Protein AF-A0A944BZC4-F1 (afdb_monomer_lite)

Structure (mmCIF, N/CA/C/O backbone):
data_AF-A0A944BZC4-F1
#
_entry.id   AF-A0A944BZC4-F1
#
loop_
_atom_site.group_PDB
_atom_site.id
_atom_site.type_symbol
_atom_site.label_atom_id
_atom_site.label_alt_id
_atom_site.label_comp_id
_atom_site.label_asym_id
_atom_site.label_entity_id
_atom_site.label_seq_id
_atom_site.pdbx_PDB_ins_code
_atom_site.Cartn_x
_atom_site.Cartn_y
_atom_site.Cartn_z
_atom_site.occupancy
_atom_site.B_iso_or_equiv
_atom_site.auth_seq_id
_atom_site.auth_comp_id
_atom_site.auth_asym_id
_atom_site.auth_atom_id
_atom_site.pdbx_PDB_model_num
ATOM 1 N N . MET A 1 1 ? 21.669 -33.000 -51.839 1.00 56.62 1 MET A N 1
ATOM 2 C CA . M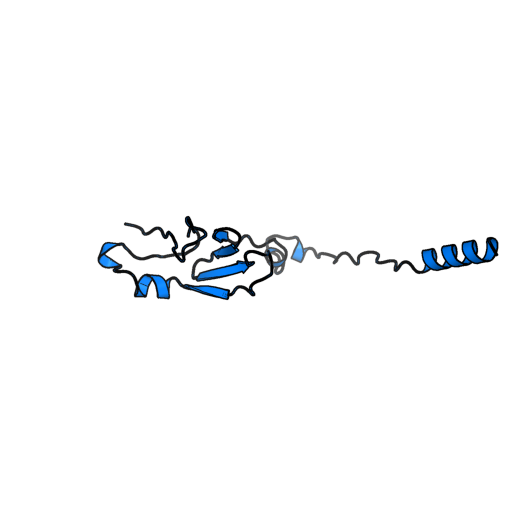ET A 1 1 ? 20.689 -32.369 -50.919 1.00 56.62 1 MET A CA 1
ATOM 3 C C . MET A 1 1 ? 21.235 -32.155 -49.503 1.00 56.62 1 MET A C 1
ATOM 5 O O . MET A 1 1 ? 21.173 -31.028 -49.038 1.00 56.62 1 MET A O 1
ATOM 9 N N . LYS A 1 2 ? 21.872 -33.150 -48.860 1.00 58.81 2 LYS A N 1
ATOM 10 C CA . LYS A 1 2 ? 22.447 -33.031 -47.496 1.00 58.81 2 LYS A CA 1
ATOM 11 C C . LYS A 1 2 ? 23.443 -31.870 -47.300 1.00 58.81 2 LYS A C 1
ATOM 13 O O . LYS A 1 2 ? 23.317 -31.127 -46.340 1.00 58.81 2 LYS A O 1
ATOM 18 N N . LYS A 1 3 ? 24.372 -31.646 -48.243 1.00 60.97 3 LYS A N 1
ATOM 19 C 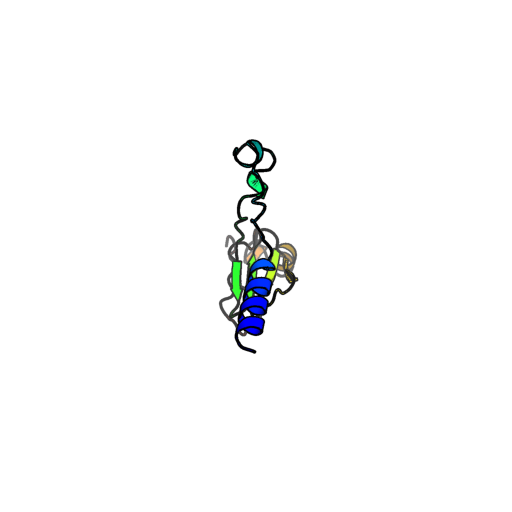CA . LYS A 1 3 ? 25.353 -30.541 -48.160 1.00 60.97 3 LYS A CA 1
ATOM 20 C C . LYS A 1 3 ? 24.689 -29.157 -48.134 1.00 60.97 3 LYS A C 1
ATOM 22 O O . LYS A 1 3 ? 25.100 -28.311 -47.359 1.00 60.97 3 LYS A O 1
ATOM 27 N N . ARG A 1 4 ? 23.636 -28.941 -48.934 1.00 69.88 4 ARG A N 1
ATOM 28 C CA . ARG A 1 4 ? 22.895 -27.667 -48.977 1.00 69.88 4 ARG A CA 1
ATOM 29 C C . ARG A 1 4 ? 22.197 -27.373 -47.647 1.00 69.88 4 ARG A C 1
ATOM 31 O O . ARG A 1 4 ? 22.279 -26.254 -47.180 1.00 69.88 4 ARG A O 1
ATOM 38 N N . ILE A 1 5 ? 21.610 -28.394 -47.017 1.00 76.50 5 ILE A N 1
ATOM 39 C CA . ILE A 1 5 ? 20.974 -28.284 -45.694 1.00 76.50 5 ILE A CA 1
ATOM 40 C C . ILE A 1 5 ? 22.004 -27.930 -44.612 1.00 76.50 5 ILE A C 1
ATOM 42 O O . ILE A 1 5 ? 21.740 -27.063 -43.787 1.00 76.50 5 ILE A O 1
ATOM 46 N N . VAL A 1 6 ? 23.196 -28.539 -44.651 1.00 79.31 6 VAL A N 1
ATOM 47 C CA . VAL A 1 6 ? 24.298 -28.211 -43.728 1.00 79.31 6 VAL A CA 1
ATOM 48 C C . VAL A 1 6 ? 24.754 -26.759 -43.902 1.00 79.31 6 VAL A C 1
ATOM 50 O O . VAL A 1 6 ? 24.905 -26.052 -42.912 1.00 79.31 6 VAL A O 1
ATOM 53 N N . TRP A 1 7 ? 24.901 -26.283 -45.142 1.00 78.44 7 TRP A N 1
ATOM 54 C CA . TRP A 1 7 ? 25.241 -24.881 -45.414 1.00 78.44 7 TRP A CA 1
ATOM 55 C C . TRP A 1 7 ? 24.139 -23.907 -44.975 1.00 78.44 7 TRP A C 1
ATOM 57 O O . TRP A 1 7 ? 24.451 -22.855 -44.429 1.00 78.44 7 TRP A O 1
ATOM 67 N N . SER A 1 8 ? 22.862 -24.262 -45.148 1.00 75.69 8 SER A N 1
ATOM 68 C CA . SER A 1 8 ? 21.729 -23.453 -44.678 1.00 75.69 8 SER A CA 1
ATOM 69 C C . SER A 1 8 ? 21.656 -23.366 -43.149 1.00 75.69 8 SER A C 1
ATOM 71 O O . SER A 1 8 ? 21.409 -22.289 -42.618 1.00 75.69 8 SER A O 1
ATOM 73 N N . LEU A 1 9 ? 21.918 -24.468 -42.438 1.00 77.38 9 LEU A N 1
ATOM 74 C CA . LEU A 1 9 ? 22.008 -24.494 -40.972 1.00 77.38 9 LEU A CA 1
ATOM 75 C C . LEU A 1 9 ? 23.193 -23.669 -40.453 1.00 77.38 9 LEU A C 1
ATOM 77 O O . LEU A 1 9 ? 23.052 -22.947 -39.469 1.00 77.38 9 LEU A O 1
ATOM 81 N N . LEU A 1 10 ? 24.336 -23.726 -41.142 1.00 77.25 10 LEU A N 1
ATOM 82 C CA . LEU A 1 10 ? 25.509 -22.912 -40.820 1.00 77.25 10 LEU A CA 1
ATOM 83 C C . LEU A 1 10 ? 25.223 -21.410 -41.003 1.00 77.25 10 LEU A C 1
ATOM 85 O O . LEU A 1 10 ? 25.636 -20.601 -40.178 1.00 77.25 10 LEU A O 1
ATOM 89 N N . LEU A 1 11 ? 24.468 -21.040 -42.044 1.00 76.06 11 LEU A N 1
ATOM 90 C CA . LEU A 1 11 ? 24.061 -19.652 -42.295 1.00 76.06 11 LEU A CA 1
ATOM 91 C C . LEU A 1 11 ? 23.065 -19.129 -41.245 1.00 76.06 11 LEU A C 1
ATOM 93 O O . LEU A 1 11 ? 23.143 -17.968 -40.856 1.00 76.06 11 LEU A O 1
ATOM 97 N N . LEU A 1 12 ? 22.162 -19.985 -40.757 1.00 72.00 12 LEU A N 1
ATOM 98 C CA . LEU A 1 12 ? 21.216 -19.671 -39.676 1.00 72.00 12 LEU A CA 1
ATOM 99 C C . LEU A 1 12 ? 21.917 -19.428 -38.328 1.00 72.00 12 LEU A C 1
ATOM 101 O O . LEU A 1 12 ? 21.502 -18.547 -37.581 1.00 72.00 12 LEU A O 1
ATOM 105 N N . LEU A 1 13 ? 23.001 -20.155 -38.041 1.00 69.12 13 LEU A N 1
ATOM 106 C CA . LEU A 1 13 ? 23.832 -19.955 -36.844 1.00 69.12 13 LEU A CA 1
ATOM 107 C C . LEU A 1 13 ? 24.631 -18.642 -36.874 1.00 69.12 13 LEU A C 1
ATOM 109 O O . LEU A 1 13 ? 24.906 -18.078 -35.822 1.00 69.12 13 LEU A O 1
ATOM 113 N N . LEU A 1 14 ? 24.973 -18.130 -38.060 1.00 66.44 14 LEU A N 1
ATOM 114 C CA . LEU A 1 14 ? 25.676 -16.848 -38.227 1.00 66.44 14 LEU A CA 1
ATOM 115 C C . LEU A 1 14 ? 24.747 -15.626 -38.115 1.00 66.44 14 LEU A C 1
ATOM 117 O O . LEU A 1 14 ? 25.227 -14.507 -37.961 1.00 66.44 14 LEU A O 1
ATOM 121 N N . MET A 1 15 ? 23.429 -15.837 -38.187 1.00 62.44 15 MET A N 1
ATOM 122 C CA . MET A 1 15 ? 22.402 -14.794 -38.068 1.00 62.44 15 MET A CA 1
ATOM 123 C C . MET A 1 15 ? 21.875 -14.636 -36.638 1.00 62.44 15 MET A C 1
ATOM 125 O O . MET A 1 15 ? 20.958 -13.845 -36.415 1.00 62.44 15 MET A O 1
ATOM 129 N N . THR A 1 16 ? 22.419 -15.367 -35.655 1.00 63.03 16 THR A N 1
ATOM 130 C CA . THR A 1 16 ? 22.080 -15.097 -34.256 1.00 63.03 16 THR A CA 1
ATOM 131 C C . THR A 1 16 ? 22.528 -13.674 -33.941 1.00 63.03 16 THR A C 1
ATOM 133 O O . THR A 1 16 ? 23.726 -13.395 -34.065 1.00 63.03 16 THR A O 1
ATOM 136 N N . PRO A 1 17 ? 21.620 -12.757 -33.564 1.00 62.69 17 PRO A N 1
ATOM 137 C CA . PRO A 1 17 ? 22.042 -11.426 -33.186 1.00 62.69 17 PRO A CA 1
ATOM 138 C C . PRO A 1 17 ? 23.007 -11.589 -32.015 1.00 62.69 17 PRO A C 1
ATOM 140 O O . PRO A 1 17 ? 22.660 -12.173 -30.988 1.00 62.69 17 PRO A O 1
ATOM 143 N N . VAL A 1 18 ? 24.233 -11.092 -32.179 1.00 62.97 18 VAL A N 1
ATOM 144 C CA . VAL A 1 18 ? 25.141 -10.859 -31.060 1.00 62.97 18 VAL A CA 1
ATOM 145 C C . VAL A 1 18 ? 24.506 -9.732 -30.257 1.00 62.97 18 VAL A C 1
ATOM 147 O O . VAL A 1 18 ? 24.905 -8.574 -30.328 1.00 62.97 18 VAL A O 1
ATOM 150 N N . THR A 1 19 ? 23.471 -10.048 -29.484 1.00 61.88 19 THR A N 1
ATOM 151 C CA . THR A 1 19 ? 23.063 -9.226 -28.355 1.00 61.88 19 THR A CA 1
ATOM 152 C C . THR A 1 19 ? 24.096 -9.472 -27.268 1.00 61.88 19 THR A C 1
ATOM 154 O O . THR A 1 19 ? 23.813 -10.072 -26.232 1.00 61.88 19 THR A O 1
ATOM 157 N N . ALA A 1 20 ? 25.332 -9.035 -27.533 1.00 57.12 20 ALA A N 1
ATOM 158 C CA . ALA A 1 20 ? 26.249 -8.657 -26.483 1.00 57.12 20 ALA A CA 1
ATOM 159 C C . ALA A 1 20 ? 25.518 -7.547 -25.739 1.00 57.12 20 ALA A C 1
ATOM 161 O O . ALA A 1 20 ? 25.379 -6.421 -26.209 1.00 57.12 20 ALA A O 1
ATOM 162 N N . GLN A 1 21 ? 24.900 -7.967 -24.646 1.00 58.72 21 GLN A N 1
ATOM 163 C CA . GLN A 1 21 ? 24.169 -7.164 -23.699 1.00 58.72 21 GLN A CA 1
ATOM 164 C C . GLN A 1 21 ? 24.997 -5.900 -23.452 1.00 58.72 21 GLN A C 1
ATOM 166 O O . GLN A 1 21 ? 26.047 -5.981 -22.815 1.00 58.72 21 GLN A O 1
ATOM 171 N N . ASN A 1 22 ? 24.572 -4.757 -24.002 1.00 59.66 22 ASN A N 1
ATOM 172 C CA . ASN A 1 22 ? 25.096 -3.448 -23.628 1.00 59.66 22 ASN A CA 1
ATOM 173 C C . ASN A 1 22 ? 24.759 -3.275 -22.149 1.00 59.66 22 ASN A C 1
ATOM 175 O O . ASN A 1 22 ? 23.707 -2.744 -21.788 1.00 59.66 22 ASN A O 1
ATOM 179 N N . LYS A 1 23 ? 25.597 -3.839 -21.276 1.00 62.81 23 LYS A N 1
ATOM 180 C CA . LYS A 1 23 ? 25.471 -3.671 -19.838 1.00 62.81 23 LYS A CA 1
ATOM 181 C C . LYS A 1 23 ? 25.658 -2.183 -19.621 1.00 62.81 23 LYS A C 1
ATOM 183 O O . LYS A 1 23 ? 26.708 -1.644 -19.959 1.00 62.81 23 LYS A O 1
ATOM 188 N N . LYS A 1 24 ? 24.603 -1.524 -19.146 1.00 70.31 24 LYS A N 1
ATOM 189 C CA . LYS A 1 24 ? 24.631 -0.107 -18.804 1.00 70.31 24 LYS A CA 1
ATOM 190 C C . LYS A 1 24 ? 25.885 0.131 -17.960 1.00 70.31 24 LYS A C 1
ATOM 192 O O . LYS A 1 24 ? 26.044 -0.498 -16.916 1.00 70.31 24 LYS A O 1
ATOM 197 N N . SER A 1 25 ? 26.811 0.942 -18.463 1.00 79.75 25 SER A N 1
ATOM 198 C CA . SER A 1 25 ? 28.017 1.291 -17.723 1.00 79.75 25 SER A CA 1
ATOM 199 C C . SER A 1 25 ? 27.606 2.209 -16.580 1.00 79.75 25 SER A C 1
ATOM 201 O O . SER A 1 25 ? 27.076 3.291 -16.831 1.00 79.75 25 SER A O 1
ATOM 203 N N . PHE A 1 26 ? 27.808 1.763 -15.346 1.00 82.38 26 PHE A N 1
ATOM 204 C CA . PHE A 1 26 ? 27.565 2.578 -14.162 1.00 82.38 26 PHE A CA 1
ATOM 205 C C . PHE A 1 26 ? 28.743 3.528 -13.944 1.00 82.38 26 PHE A C 1
ATOM 207 O O . PHE A 1 26 ? 29.904 3.131 -14.075 1.00 82.38 26 PHE A O 1
ATOM 214 N N . THR A 1 27 ? 28.443 4.784 -13.639 1.00 89.69 27 THR A N 1
ATOM 215 C CA . THR A 1 27 ? 29.435 5.782 -13.230 1.00 89.69 27 THR A CA 1
ATOM 216 C C . THR A 1 27 ? 29.700 5.685 -11.729 1.00 89.69 27 THR A C 1
ATOM 218 O O . THR A 1 27 ? 28.961 5.033 -10.995 1.00 89.69 27 THR A O 1
ATOM 221 N N . LEU A 1 28 ? 30.747 6.349 -11.235 1.00 88.88 28 LEU A N 1
ATOM 222 C CA . LEU A 1 28 ? 30.980 6.404 -9.792 1.00 88.88 28 LEU A CA 1
ATOM 223 C C . LEU A 1 28 ? 29.809 7.087 -9.053 1.00 88.88 28 LEU A C 1
ATOM 225 O O . LEU A 1 28 ? 29.449 6.638 -7.972 1.00 88.88 28 LEU A O 1
ATOM 229 N N . ASP A 1 29 ? 29.163 8.095 -9.652 1.00 89.69 29 ASP A N 1
ATOM 230 C CA . ASP A 1 29 ? 27.971 8.757 -9.083 1.00 89.69 29 ASP A CA 1
ATOM 231 C C . ASP A 1 29 ? 26.779 7.794 -8.926 1.00 89.69 29 ASP A C 1
ATOM 233 O O . ASP A 1 29 ? 26.020 7.880 -7.967 1.00 89.69 29 ASP A O 1
ATOM 237 N N . ASP A 1 30 ? 26.654 6.810 -9.817 1.00 89.56 30 ASP A N 1
ATOM 238 C CA . ASP A 1 30 ? 25.618 5.774 -9.736 1.00 89.56 30 ASP A CA 1
ATOM 239 C C . ASP A 1 30 ? 25.860 4.769 -8.600 1.00 89.56 30 ASP A C 1
ATOM 241 O O . ASP A 1 30 ? 24.922 4.145 -8.104 1.00 89.56 30 ASP A O 1
ATOM 245 N N . LEU A 1 31 ? 27.122 4.573 -8.214 1.00 89.00 31 LEU A N 1
ATOM 246 C CA . LEU A 1 31 ? 27.541 3.556 -7.244 1.00 89.00 31 LEU A CA 1
ATOM 247 C C . LEU A 1 31 ? 27.753 4.123 -5.837 1.00 89.00 31 LEU A C 1
ATOM 249 O O . LEU A 1 31 ? 27.711 3.377 -4.859 1.00 89.00 31 LEU A O 1
ATOM 253 N N . MET A 1 32 ? 27.982 5.428 -5.721 1.00 91.81 32 MET A N 1
ATOM 254 C CA . MET A 1 32 ? 28.213 6.101 -4.448 1.00 91.81 32 MET A CA 1
ATOM 255 C C . MET A 1 32 ? 26.889 6.443 -3.761 1.00 91.81 32 MET A C 1
ATOM 257 O O . MET A 1 32 ? 26.054 7.121 -4.337 1.00 91.81 32 MET A O 1
ATOM 261 N N . TRP A 1 33 ? 26.734 6.075 -2.486 1.00 85.75 33 TRP A N 1
ATOM 262 C CA . TRP A 1 33 ? 25.530 6.347 -1.677 1.00 85.75 33 TRP A CA 1
ATOM 263 C C . TRP A 1 33 ? 25.087 7.824 -1.620 1.00 85.75 33 TRP A C 1
ATOM 265 O O . TRP A 1 33 ? 23.907 8.108 -1.413 1.00 85.75 33 TRP A O 1
ATOM 275 N N . GLY A 1 34 ? 26.032 8.755 -1.790 1.00 90.81 34 GLY A N 1
ATOM 276 C CA . GLY A 1 34 ? 25.789 10.200 -1.863 1.00 90.81 34 GLY A CA 1
ATOM 277 C C . GLY A 1 34 ? 25.671 10.758 -3.285 1.00 90.81 34 GLY A C 1
ATOM 278 O O . GLY A 1 34 ? 25.524 11.967 -3.442 1.00 90.81 34 GLY A O 1
ATOM 279 N N . GLY A 1 35 ? 25.778 9.912 -4.307 1.00 90.25 35 GLY A N 1
ATOM 280 C CA . GLY A 1 35 ? 25.617 10.308 -5.697 1.00 90.25 35 GLY A CA 1
ATOM 281 C C . GLY A 1 35 ? 24.153 10.535 -6.060 1.00 90.25 35 GLY A C 1
ATOM 282 O O . GLY A 1 35 ? 23.231 10.001 -5.433 1.00 90.25 35 GLY A O 1
ATOM 283 N N . SER A 1 36 ? 23.931 11.349 -7.086 1.00 91.81 36 SER A N 1
ATOM 284 C CA . SER A 1 36 ? 22.595 11.847 -7.437 1.00 91.81 36 SER A CA 1
ATOM 285 C C . SER A 1 36 ? 21.637 10.746 -7.908 1.00 91.81 36 SER A C 1
ATOM 287 O O . SER A 1 36 ? 20.419 10.866 -7.754 1.00 91.81 36 SER A O 1
ATOM 289 N N . ASN A 1 37 ? 22.186 9.657 -8.454 1.00 89.12 37 ASN A N 1
ATOM 290 C CA . ASN A 1 37 ? 21.410 8.599 -9.090 1.00 89.12 37 ASN A CA 1
ATOM 291 C C . ASN A 1 37 ? 21.411 7.258 -8.332 1.00 89.12 37 ASN A C 1
ATOM 293 O O . ASN A 1 37 ? 20.616 6.375 -8.658 1.00 89.12 37 ASN A O 1
ATOM 297 N N . TYR A 1 38 ? 22.229 7.105 -7.287 1.00 90.31 38 TYR A N 1
ATOM 298 C CA . TYR A 1 38 ? 22.347 5.857 -6.522 1.00 90.31 38 TYR A CA 1
ATOM 299 C C . TYR A 1 38 ? 20.997 5.327 -6.018 1.00 90.31 38 TYR A C 1
ATOM 301 O O . TYR A 1 38 ? 20.639 4.174 -6.262 1.00 90.31 38 TYR A O 1
ATOM 309 N N . TRP A 1 39 ? 20.191 6.182 -5.382 1.00 87.88 39 TRP A N 1
ATOM 310 C CA . TRP A 1 39 ? 18.900 5.793 -4.799 1.00 87.88 39 TRP A CA 1
ATOM 311 C C . TRP A 1 39 ? 17.826 5.434 -5.835 1.00 87.88 39 TRP A C 1
ATOM 313 O O . TRP A 1 39 ? 16.877 4.724 -5.507 1.00 87.88 39 TRP A O 1
ATOM 323 N N . ASN A 1 40 ? 17.976 5.873 -7.088 1.00 87.94 40 ASN A N 1
ATOM 324 C CA . ASN A 1 40 ? 17.060 5.512 -8.175 1.00 87.94 40 ASN A CA 1
ATOM 325 C C . ASN A 1 40 ? 17.374 4.137 -8.781 1.00 87.94 40 ASN A C 1
ATOM 327 O O . ASN A 1 40 ? 16.504 3.538 -9.413 1.00 87.94 40 ASN A O 1
ATOM 331 N N . LEU A 1 41 ? 18.605 3.650 -8.607 1.00 88.38 41 LEU A N 1
ATOM 332 C CA . LEU A 1 41 ? 19.053 2.343 -9.092 1.00 88.38 41 LEU A CA 1
ATOM 333 C C . LEU A 1 41 ? 18.760 1.215 -8.100 1.00 88.38 41 LEU A C 1
ATOM 335 O O . LEU A 1 41 ? 18.742 0.046 -8.485 1.00 88.38 41 LEU A O 1
ATOM 339 N N . GLN A 1 42 ? 18.521 1.559 -6.835 1.00 84.75 42 GLN A N 1
ATOM 340 C CA . GLN A 1 42 ? 18.139 0.595 -5.815 1.00 84.75 42 GLN A CA 1
ATOM 341 C C . GLN A 1 42 ? 16.704 0.095 -6.053 1.00 84.75 42 GLN A C 1
ATOM 343 O O . GLN A 1 42 ? 15.813 0.886 -6.386 1.00 84.75 42 GLN A O 1
ATOM 348 N N . PRO A 1 43 ? 16.434 -1.206 -5.845 1.00 83.38 43 PRO A N 1
ATOM 349 C CA . PRO A 1 43 ? 15.071 -1.712 -5.796 1.00 83.38 43 PRO A CA 1
ATOM 350 C C . PRO A 1 43 ? 14.279 -0.960 -4.724 1.00 83.38 43 PRO A C 1
ATOM 352 O O . PRO A 1 43 ? 14.654 -0.947 -3.552 1.00 83.38 43 PRO A O 1
ATOM 355 N N . LYS A 1 44 ? 13.169 -0.330 -5.114 1.00 80.31 44 LYS A N 1
ATOM 356 C CA . LYS A 1 44 ? 12.277 0.315 -4.150 1.00 80.31 44 LYS A CA 1
ATOM 357 C C . LYS A 1 44 ? 11.538 -0.768 -3.375 1.00 80.31 44 LYS A C 1
ATOM 359 O O . LYS A 1 44 ? 10.772 -1.525 -3.970 1.00 80.31 44 LYS A O 1
ATOM 364 N N . SER A 1 45 ? 11.740 -0.825 -2.062 1.00 76.25 45 SER A N 1
ATOM 365 C CA . SER A 1 45 ? 10.843 -1.575 -1.192 1.00 76.25 45 SER A CA 1
ATOM 366 C C . SER A 1 45 ? 9.509 -0.835 -1.130 1.00 76.25 45 SER A C 1
ATOM 368 O O . SER A 1 45 ? 9.446 0.378 -0.932 1.00 76.25 45 SER A O 1
ATOM 370 N N . TYR A 1 46 ? 8.424 -1.559 -1.358 1.00 78.62 46 TYR A N 1
ATOM 371 C CA . TYR A 1 46 ? 7.079 -1.074 -1.096 1.00 78.62 46 TYR A CA 1
ATOM 372 C C . TYR A 1 46 ? 6.370 -2.110 -0.241 1.00 78.62 46 TYR A C 1
ATOM 374 O O . TYR A 1 46 ? 6.619 -3.309 -0.379 1.00 78.62 46 TYR A O 1
ATOM 382 N N . SER A 1 47 ? 5.515 -1.637 0.662 1.00 88.31 47 SER A N 1
ATOM 383 C CA . SER A 1 47 ? 4.660 -2.540 1.415 1.00 88.31 47 SER A CA 1
ATOM 384 C C . SER A 1 47 ? 3.595 -3.095 0.472 1.00 88.31 47 SER A C 1
ATOM 386 O O . SER A 1 47 ? 3.110 -2.401 -0.428 1.00 88.31 47 SER A O 1
ATOM 388 N N . ALA A 1 48 ? 3.269 -4.368 0.627 1.00 92.69 48 ALA A N 1
ATOM 389 C CA . ALA A 1 48 ? 2.240 -5.025 -0.154 1.00 92.69 48 ALA A CA 1
ATOM 390 C C . ALA A 1 48 ? 1.549 -6.081 0.702 1.00 92.69 48 ALA A C 1
ATOM 392 O O . ALA A 1 48 ? 2.182 -6.727 1.538 1.00 92.69 48 ALA A O 1
ATOM 393 N N . ALA A 1 49 ? 0.258 -6.266 0.458 1.00 95.00 49 ALA A N 1
ATOM 394 C CA . ALA A 1 49 ? -0.542 -7.308 1.073 1.00 95.00 49 ALA A CA 1
ATOM 395 C C . ALA A 1 49 ? -1.295 -8.093 0.002 1.00 95.00 49 ALA A C 1
ATOM 397 O O . ALA A 1 49 ? -1.647 -7.571 -1.061 1.00 95.00 49 ALA A O 1
ATOM 398 N N . PHE A 1 50 ? -1.543 -9.363 0.301 1.00 94.56 50 PHE A N 1
ATOM 399 C CA . PHE A 1 50 ? -2.367 -10.226 -0.529 1.00 94.56 50 PHE A CA 1
ATOM 400 C C . PHE A 1 50 ? -3.826 -10.103 -0.110 1.00 94.56 50 PHE A C 1
ATOM 402 O O . PHE A 1 50 ? -4.146 -10.231 1.070 1.00 94.56 50 PHE A O 1
ATOM 409 N N . TRP A 1 51 ? -4.697 -9.881 -1.088 1.00 95.88 51 TRP A N 1
ATOM 410 C CA . TRP A 1 51 ? -6.144 -9.982 -0.945 1.00 95.88 51 TRP A CA 1
ATOM 411 C C . TRP A 1 51 ? -6.620 -11.191 -1.751 1.00 95.88 51 TRP A C 1
ATOM 413 O O . TRP A 1 51 ? -6.927 -11.088 -2.941 1.00 95.88 51 TRP A O 1
ATOM 423 N N . GLY A 1 52 ? -6.586 -12.368 -1.122 1.00 94.62 52 GLY A N 1
ATOM 424 C CA . GLY A 1 52 ? -6.661 -13.630 -1.860 1.00 94.62 52 GLY A CA 1
ATOM 425 C C . GLY A 1 52 ? -5.530 -13.716 -2.887 1.00 94.62 52 GLY A C 1
ATOM 426 O O . GLY A 1 52 ? -4.370 -13.504 -2.545 1.00 94.62 52 GLY A O 1
ATOM 427 N N . ASP A 1 53 ? -5.884 -13.929 -4.156 1.00 94.88 53 ASP A N 1
ATOM 428 C CA . ASP A 1 53 ? -4.930 -14.002 -5.274 1.00 94.88 53 ASP A CA 1
ATOM 429 C C . ASP A 1 53 ? -4.585 -12.629 -5.888 1.00 94.88 53 ASP A C 1
ATOM 431 O O . ASP A 1 53 ? -3.892 -12.541 -6.903 1.00 94.88 53 ASP A O 1
ATOM 435 N N . LYS A 1 54 ? -5.078 -11.530 -5.305 1.00 95.25 54 LYS A N 1
ATOM 436 C CA . LYS A 1 54 ? -4.782 -10.160 -5.746 1.00 95.25 54 LYS A CA 1
ATOM 437 C C . LYS A 1 54 ? -3.612 -9.590 -4.959 1.00 95.25 54 LYS A C 1
ATOM 439 O O . LYS A 1 54 ? -3.571 -9.709 -3.736 1.00 95.25 54 LYS A O 1
ATOM 444 N N . LEU A 1 55 ? -2.717 -8.876 -5.640 1.00 94.94 55 LEU A N 1
ATOM 445 C CA . LEU A 1 55 ? -1.660 -8.115 -4.974 1.00 94.94 55 LEU A CA 1
ATOM 446 C C . LEU A 1 55 ? -2.094 -6.662 -4.799 1.00 94.94 55 LEU A C 1
ATOM 448 O O . LEU A 1 55 ? -2.341 -5.961 -5.785 1.00 94.94 55 LEU A O 1
ATOM 452 N N . VAL A 1 56 ? -2.130 -6.200 -3.554 1.00 95.75 56 VAL A N 1
ATOM 453 C CA . VAL A 1 56 ? -2.408 -4.807 -3.202 1.00 95.75 56 VAL A CA 1
ATOM 454 C C . VAL A 1 56 ? -1.113 -4.156 -2.739 1.00 95.75 56 VAL A C 1
ATOM 456 O O . VAL A 1 56 ? -0.468 -4.616 -1.801 1.00 95.75 56 VAL A O 1
ATOM 459 N N . LYS A 1 57 ? -0.726 -3.072 -3.403 1.00 94.75 57 LYS A N 1
ATOM 460 C CA . LYS A 1 57 ? 0.353 -2.195 -2.970 1.00 94.75 57 LYS A CA 1
ATOM 461 C C . LYS A 1 57 ? -0.163 -1.274 -1.870 1.00 94.75 57 LYS A C 1
ATOM 463 O O . LYS A 1 57 ? -1.217 -0.657 -2.020 1.00 94.75 57 LYS A O 1
ATOM 468 N N . LEU A 1 58 ? 0.611 -1.172 -0.801 1.00 94.75 58 LEU A N 1
ATOM 469 C CA . LEU A 1 58 ? 0.331 -0.340 0.356 1.00 94.75 58 LEU A CA 1
ATOM 470 C C . LEU A 1 58 ? 1.348 0.798 0.419 1.00 94.75 58 LEU A C 1
ATOM 472 O O . LEU A 1 58 ? 2.564 0.580 0.375 1.00 94.75 58 LEU A O 1
ATOM 476 N N . SER A 1 59 ? 0.831 2.011 0.541 1.00 92.06 59 SER A N 1
ATOM 477 C CA . SER A 1 59 ? 1.602 3.231 0.743 1.00 92.06 59 SER A CA 1
ATOM 478 C C . SER A 1 59 ? 1.272 3.829 2.112 1.00 92.06 59 SER A C 1
ATOM 480 O O . SER A 1 59 ? 0.448 3.311 2.868 1.00 92.06 59 SER A O 1
ATOM 482 N N . VAL A 1 60 ? 1.918 4.948 2.439 1.00 91.56 60 VAL A N 1
ATOM 483 C CA . VAL A 1 60 ? 1.506 5.762 3.587 1.00 91.56 60 VAL A CA 1
ATOM 484 C C . VAL A 1 60 ? 0.085 6.285 3.363 1.00 91.56 60 VAL A C 1
ATOM 486 O O . VAL A 1 60 ? -0.755 6.109 4.237 1.00 91.56 60 VAL A O 1
ATOM 489 N N . ASP A 1 61 ? -0.197 6.812 2.171 1.00 93.12 61 ASP A N 1
ATOM 490 C CA . ASP A 1 61 ? -1.422 7.578 1.914 1.00 93.12 61 ASP A CA 1
ATOM 491 C C . ASP A 1 61 ? -2.553 6.758 1.276 1.00 93.12 61 ASP A C 1
ATOM 493 O O . ASP A 1 61 ? -3.725 7.096 1.433 1.00 93.12 61 ASP A O 1
ATOM 497 N N . ASP A 1 62 ? -2.232 5.683 0.548 1.00 94.62 62 ASP A N 1
ATOM 498 C CA . ASP A 1 62 ? -3.215 4.911 -0.214 1.00 94.62 62 ASP A CA 1
ATOM 499 C C . ASP A 1 62 ? -2.930 3.404 -0.300 1.00 94.62 62 ASP A C 1
ATOM 501 O O . ASP A 1 62 ? -1.812 2.924 -0.094 1.00 94.62 62 ASP A O 1
ATOM 505 N N . ALA A 1 63 ? -3.985 2.652 -0.623 1.00 95.50 63 ALA A N 1
ATOM 506 C CA . ALA A 1 63 ? -3.904 1.277 -1.103 1.00 95.50 63 ALA A CA 1
ATOM 507 C C . ALA A 1 63 ? -4.291 1.224 -2.583 1.00 95.50 63 ALA A C 1
ATOM 5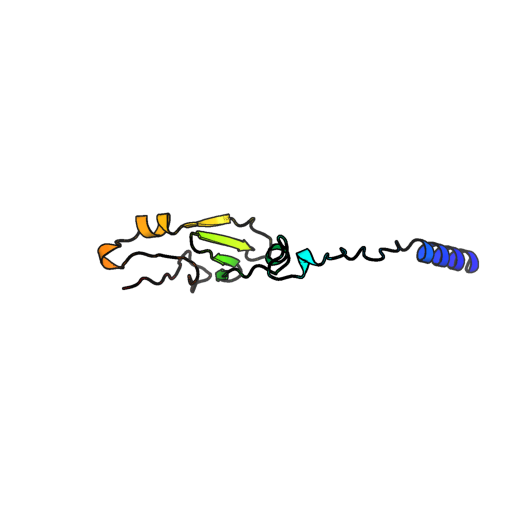09 O O . ALA A 1 63 ? -5.299 1.805 -2.999 1.00 95.50 63 ALA A O 1
ATOM 510 N N . ALA A 1 64 ? -3.528 0.480 -3.381 1.00 95.75 64 ALA A N 1
ATOM 511 C CA . ALA A 1 64 ? -3.774 0.323 -4.809 1.00 95.75 64 ALA A CA 1
ATOM 512 C C . ALA A 1 64 ? -3.625 -1.134 -5.250 1.00 95.75 64 ALA A C 1
ATOM 514 O O . ALA A 1 64 ? -2.684 -1.825 -4.873 1.00 95.75 64 ALA A O 1
ATOM 515 N N . LEU A 1 65 ? -4.535 -1.607 -6.096 1.00 95.62 65 LEU A N 1
ATOM 516 C CA . LEU A 1 65 ? -4.458 -2.930 -6.700 1.00 95.62 65 LEU A CA 1
ATOM 517 C C . LEU A 1 65 ? -3.344 -2.951 -7.754 1.00 95.62 65 LEU A C 1
ATOM 519 O O . LEU A 1 65 ? -3.457 -2.303 -8.796 1.00 95.62 65 LEU A O 1
ATOM 523 N N . ALA A 1 66 ? -2.285 -3.710 -7.482 1.00 94.38 66 ALA A N 1
ATOM 524 C CA . ALA A 1 66 ? -1.140 -3.863 -8.370 1.00 94.38 66 ALA A CA 1
ATOM 525 C C . ALA A 1 66 ? -1.372 -4.981 -9.392 1.00 94.38 66 ALA A C 1
ATOM 527 O O . ALA A 1 66 ? -1.202 -4.764 -10.587 1.00 94.38 66 ALA A O 1
ATOM 528 N N . PHE A 1 67 ? -1.817 -6.155 -8.938 1.00 95.31 67 PHE A N 1
ATOM 529 C CA . PHE A 1 67 ? -2.080 -7.304 -9.808 1.00 95.31 67 PHE A CA 1
ATOM 530 C C . PHE A 1 67 ? -3.417 -7.948 -9.466 1.00 95.31 67 PHE A 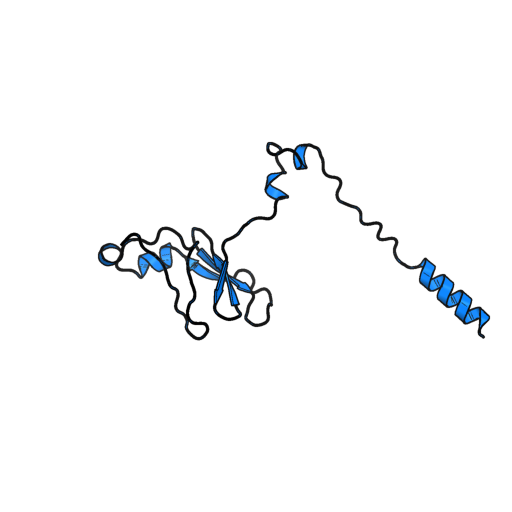C 1
ATOM 532 O O . PHE A 1 67 ? -3.802 -8.040 -8.299 1.00 95.31 67 PHE A O 1
ATOM 539 N N . ASN A 1 68 ? -4.129 -8.394 -10.498 1.00 93.88 68 ASN A N 1
ATOM 540 C CA . ASN A 1 68 ? -5.373 -9.137 -10.333 1.00 93.88 68 ASN A CA 1
ATOM 541 C C . ASN A 1 68 ? -5.121 -10.624 -10.018 1.00 93.88 68 ASN A C 1
ATOM 543 O O . ASN A 1 68 ? -3.989 -11.091 -10.054 1.00 93.88 68 ASN A O 1
ATOM 547 N N . GLU A 1 69 ? -6.204 -11.374 -9.803 1.00 93.50 69 GLU A N 1
ATOM 548 C CA . GLU A 1 69 ? -6.206 -12.819 -9.494 1.00 93.50 69 GLU A CA 1
ATOM 549 C C . GLU A 1 69 ? -5.476 -13.682 -10.541 1.00 93.50 69 GLU A C 1
ATOM 551 O O . GLU A 1 69 ? -5.053 -14.796 -10.264 1.00 93.50 69 GLU A O 1
ATOM 556 N N . LYS A 1 70 ? -5.317 -13.176 -11.770 1.00 92.94 70 LYS A N 1
ATOM 557 C CA . LYS A 1 70 ? -4.618 -13.865 -12.866 1.00 92.94 70 LYS A CA 1
ATOM 558 C C . LYS A 1 70 ? -3.152 -13.435 -12.990 1.00 92.94 70 LYS A C 1
ATOM 560 O O . LYS A 1 70 ? -2.522 -13.732 -14.002 1.00 92.94 70 LYS A O 1
ATOM 565 N N . GLY A 1 71 ? -2.634 -12.671 -12.026 1.00 89.81 71 GLY A N 1
ATOM 566 C CA . GLY A 1 71 ? -1.287 -12.102 -12.060 1.00 89.81 71 GLY A CA 1
ATOM 567 C C . GLY A 1 71 ? -1.087 -11.044 -13.149 1.00 89.81 71 GLY A C 1
ATOM 568 O O . GLY A 1 71 ? 0.049 -10.716 -13.485 1.00 89.81 71 GLY A O 1
ATOM 569 N N . LYS A 1 72 ? -2.165 -10.506 -13.734 1.00 93.94 72 LYS A N 1
ATOM 570 C CA . LYS A 1 72 ? -2.076 -9.428 -14.724 1.00 93.94 72 LYS A CA 1
ATOM 571 C C . LYS A 1 72 ? -2.009 -8.086 -14.005 1.00 93.94 72 LYS A C 1
ATOM 573 O O . LYS A 1 72 ? -2.781 -7.848 -13.075 1.00 93.94 72 LYS A O 1
ATOM 578 N N . ASP A 1 73 ? -1.117 -7.222 -14.482 1.00 93.75 73 ASP A N 1
ATOM 579 C CA . ASP A 1 73 ? -0.996 -5.842 -14.017 1.00 93.75 73 ASP A CA 1
ATOM 580 C C . ASP A 1 73 ? -2.363 -5.143 -14.086 1.00 93.75 73 ASP A C 1
ATOM 582 O O . ASP A 1 73 ? -3.044 -5.147 -15.121 1.00 93.75 73 ASP A O 1
ATOM 586 N N . ALA A 1 74 ? -2.783 -4.607 -12.946 1.00 91.88 74 ALA A N 1
ATOM 587 C CA . ALA A 1 74 ? -4.038 -3.897 -12.760 1.00 91.88 74 ALA A CA 1
ATOM 588 C C . ALA A 1 74 ? -3.869 -2.369 -12.859 1.00 91.88 74 ALA A C 1
ATOM 590 O O . ALA A 1 74 ? -4.828 -1.633 -12.618 1.00 91.88 74 ALA A 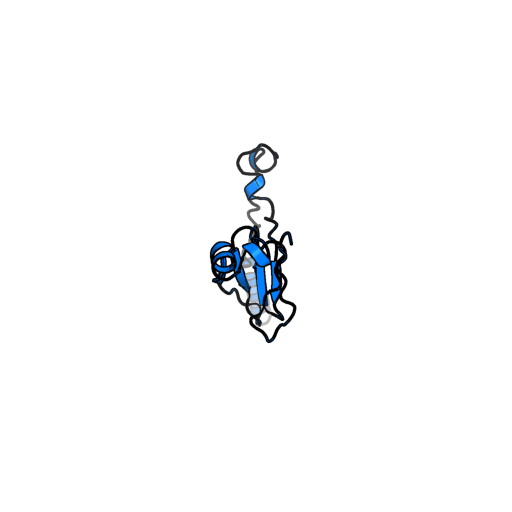O 1
ATOM 591 N N . GLY A 1 75 ? -2.675 -1.886 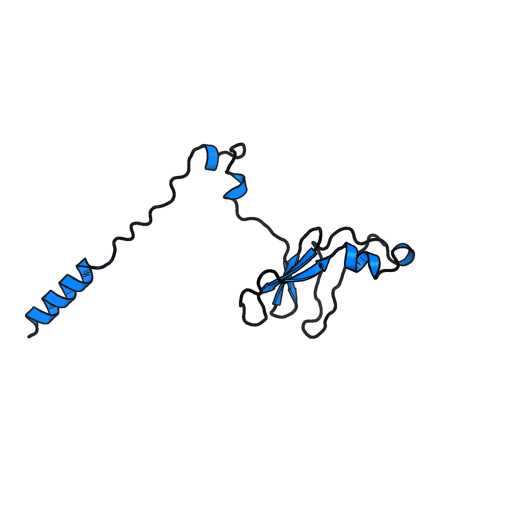-13.216 1.00 91.75 75 GLY A N 1
ATOM 592 C CA . GLY A 1 75 ? -2.385 -0.474 -13.446 1.00 91.75 75 GLY A CA 1
ATOM 593 C C . GLY A 1 75 ? -2.340 0.360 -12.169 1.00 91.75 75 GLY A C 1
ATOM 594 O O . GLY A 1 75 ? -2.618 1.554 -12.227 1.00 91.75 75 GLY A O 1
ATOM 595 N N . MET A 1 76 ? -2.033 -0.255 -11.019 1.00 91.44 76 MET A N 1
ATOM 596 C CA . MET A 1 76 ? -2.042 0.409 -9.706 1.00 91.44 76 MET A CA 1
ATOM 597 C C . MET A 1 76 ? -3.373 1.127 -9.442 1.00 91.44 76 MET A C 1
ATOM 599 O O . MET A 1 76 ? -3.412 2.300 -9.065 1.00 91.44 76 MET A O 1
ATOM 603 N N . LYS A 1 77 ? -4.490 0.427 -9.662 1.00 93.50 77 LYS A N 1
ATOM 604 C CA . LYS A 1 77 ? -5.826 0.992 -9.461 1.00 93.50 77 LYS A CA 1
ATOM 605 C C . LYS A 1 77 ? -6.038 1.305 -7.980 1.00 93.50 77 LYS A C 1
ATOM 607 O O . LYS A 1 77 ? -6.164 0.386 -7.172 1.00 93.50 77 LYS A O 1
ATOM 612 N N . ARG A 1 78 ? -6.118 2.591 -7.634 1.00 95.69 78 ARG A N 1
ATOM 613 C CA . ARG A 1 78 ? -6.387 3.046 -6.264 1.00 95.69 78 ARG A CA 1
ATOM 614 C C . ARG A 1 78 ? -7.699 2.456 -5.739 1.00 95.69 78 ARG A C 1
ATOM 616 O O . ARG A 1 78 ? -8.719 2.502 -6.427 1.00 95.69 78 ARG A O 1
ATOM 623 N N . LEU A 1 79 ? -7.635 1.886 -4.540 1.00 94.88 79 LEU A N 1
ATOM 624 C CA . LEU A 1 79 ? -8.767 1.298 -3.829 1.00 94.88 79 LEU A CA 1
ATOM 625 C C . LEU A 1 79 ? -9.374 2.309 -2.855 1.00 94.88 79 LEU A C 1
ATOM 627 O O . LEU A 1 79 ? -10.577 2.533 -2.900 1.00 94.88 79 LEU A O 1
ATOM 631 N N . PHE A 1 80 ? -8.540 2.915 -2.010 1.00 95.00 80 PHE A N 1
ATOM 632 C CA . PHE A 1 80 ? -8.936 3.921 -1.021 1.00 95.00 80 PHE A CA 1
ATOM 633 C C . PHE A 1 80 ? -7.709 4.695 -0.521 1.00 95.00 80 PHE A C 1
ATOM 635 O O . PHE A 1 80 ? -6.574 4.215 -0.661 1.00 95.00 80 PHE A O 1
ATOM 642 N N . THR A 1 81 ? -7.937 5.865 0.078 1.00 95.75 81 THR A N 1
ATOM 643 C CA . THR A 1 81 ? -6.907 6.656 0.772 1.00 95.75 81 THR A CA 1
ATOM 644 C C . THR A 1 81 ? -7.133 6.740 2.281 1.00 95.75 81 THR A C 1
ATOM 646 O O . THR A 1 81 ? -8.182 6.354 2.806 1.00 95.75 81 THR A O 1
ATOM 649 N N . VAL A 1 82 ? -6.134 7.253 3.002 1.00 95.00 82 VAL A N 1
ATOM 650 C CA . VAL A 1 82 ? -6.241 7.556 4.437 1.00 95.00 82 VAL A CA 1
ATOM 651 C C . VAL A 1 82 ? -7.355 8.574 4.699 1.00 95.00 82 VAL A C 1
ATOM 653 O O . VAL A 1 82 ? -8.045 8.487 5.718 1.00 95.00 82 VAL A O 1
ATOM 656 N N . GLU A 1 83 ? -7.549 9.536 3.798 1.00 94.19 83 GLU A N 1
ATOM 657 C CA . GLU A 1 83 ? -8.624 10.526 3.881 1.00 94.19 83 GLU A CA 1
ATOM 658 C C . GLU A 1 83 ? -9.995 9.869 3.738 1.00 94.19 83 GLU A C 1
ATOM 660 O O . GLU A 1 83 ? -10.859 10.123 4.576 1.00 94.19 83 GLU A O 1
ATOM 665 N N . ASP A 1 84 ? -10.170 8.985 2.748 1.00 94.75 84 ASP A N 1
ATOM 666 C CA . ASP A 1 84 ? -11.427 8.256 2.538 1.00 94.75 84 ASP A CA 1
ATOM 667 C C . ASP A 1 84 ? -11.807 7.446 3.788 1.00 94.75 84 ASP A C 1
ATOM 669 O O . ASP A 1 84 ? -12.951 7.469 4.247 1.00 94.75 84 ASP A O 1
ATOM 673 N N . VAL A 1 85 ? -10.821 6.768 4.384 1.00 94.19 85 VAL A N 1
ATOM 674 C CA . VAL A 1 85 ? -11.002 5.975 5.605 1.00 94.19 85 VAL A CA 1
ATOM 675 C C . VAL A 1 85 ? -11.376 6.866 6.786 1.00 94.19 85 VAL A C 1
ATOM 677 O O . VAL A 1 85 ? -12.367 6.610 7.465 1.00 94.19 85 VAL A O 1
ATOM 680 N N . ASN A 1 86 ? -10.616 7.930 7.042 1.00 93.75 86 ASN A N 1
ATOM 681 C CA . ASN A 1 86 ? -10.882 8.807 8.183 1.00 93.75 86 ASN A CA 1
ATOM 682 C C . ASN A 1 86 ? -12.186 9.601 8.034 1.00 93.75 86 ASN A C 1
ATOM 684 O O . ASN A 1 86 ? -12.774 9.966 9.047 1.00 93.75 86 ASN A O 1
ATOM 688 N N . ALA A 1 87 ? -12.650 9.853 6.808 1.00 94.31 87 ALA A N 1
ATOM 689 C CA . ALA A 1 87 ? -13.962 10.444 6.559 1.00 94.31 87 ALA A CA 1
ATOM 690 C C . ALA A 1 87 ? -15.111 9.471 6.880 1.00 94.31 87 ALA A C 1
ATOM 692 O O . ALA A 1 87 ? -16.189 9.906 7.282 1.00 94.31 87 ALA A O 1
ATOM 693 N N . ALA A 1 88 ? -14.886 8.163 6.721 1.00 91.94 88 ALA A N 1
ATOM 694 C CA . ALA A 1 88 ? -15.873 7.123 7.007 1.00 91.94 88 ALA A CA 1
ATOM 695 C C . ALA A 1 88 ? -15.876 6.652 8.476 1.00 91.94 88 ALA A C 1
ATOM 697 O O . ALA A 1 88 ? -16.855 6.056 8.930 1.00 91.94 88 ALA A O 1
ATOM 698 N N . LEU A 1 89 ? -14.792 6.883 9.223 1.00 90.50 89 LEU A N 1
ATOM 699 C CA . LEU A 1 89 ? -14.643 6.444 10.611 1.00 90.50 89 LEU A CA 1
ATOM 700 C C . LEU A 1 89 ? -15.082 7.515 11.618 1.00 90.50 89 LEU A C 1
ATOM 702 O O . LEU A 1 89 ? -14.785 8.697 11.481 1.00 90.50 89 LEU A O 1
ATOM 706 N N . ASP A 1 90 ? -15.677 7.073 12.729 1.00 90.50 90 ASP A N 1
ATOM 707 C CA . ASP A 1 90 ? -15.778 7.896 13.938 1.00 90.50 90 ASP A CA 1
ATOM 708 C C . ASP A 1 90 ? -14.415 7.932 14.644 1.00 90.50 90 ASP A C 1
ATOM 710 O O . ASP A 1 90 ? -14.125 7.148 15.557 1.00 90.50 90 ASP A O 1
ATOM 714 N N . THR A 1 91 ? -13.557 8.853 14.206 1.00 88.56 91 THR A N 1
ATOM 715 C CA . THR A 1 91 ? -12.188 8.978 14.721 1.00 88.56 91 THR A CA 1
ATOM 716 C C . THR A 1 91 ? -12.131 9.310 16.215 1.00 88.56 91 THR A C 1
ATOM 718 O O . THR A 1 91 ? -11.110 9.052 16.852 1.00 88.56 91 THR A O 1
ATOM 721 N N . ALA A 1 92 ? -13.201 9.857 16.808 1.00 87.81 92 ALA A N 1
ATOM 722 C CA . ALA A 1 92 ? -13.242 10.106 18.249 1.00 87.81 92 ALA A CA 1
ATOM 723 C C . ALA A 1 92 ? -13.345 8.784 19.024 1.00 87.81 92 ALA A C 1
ATOM 725 O O . ALA A 1 92 ? -12.657 8.593 20.039 1.00 87.81 92 ALA A O 1
ATOM 726 N N . ARG A 1 93 ? -14.146 7.844 18.509 1.00 90.12 93 ARG A N 1
ATOM 727 C CA . ARG A 1 93 ? -14.351 6.524 19.109 1.00 90.12 93 ARG A CA 1
ATOM 728 C C . ARG A 1 93 ? -13.203 5.563 18.821 1.00 90.12 93 ARG A C 1
ATOM 730 O O . ARG A 1 93 ? -12.642 5.017 19.768 1.00 90.12 93 ARG A O 1
ATOM 737 N N . VAL A 1 94 ? -12.841 5.383 17.550 1.00 88.12 94 VAL A N 1
ATOM 738 C CA . VAL A 1 94 ? -11.872 4.353 17.123 1.00 88.12 94 VAL A CA 1
ATOM 739 C C . VAL A 1 94 ? -10.458 4.886 16.894 1.00 88.12 94 VAL A C 1
ATOM 741 O O . VAL A 1 94 ? -9.536 4.113 16.708 1.00 88.12 94 VAL A O 1
ATOM 744 N N . GLY A 1 95 ? -10.244 6.200 16.966 1.00 89.81 95 GLY A N 1
ATOM 745 C CA . GLY A 1 95 ? -8.949 6.801 16.656 1.00 89.81 95 GLY A CA 1
ATOM 746 C C . GLY A 1 95 ? -8.759 7.044 15.159 1.00 89.81 95 GLY A C 1
ATOM 747 O O . GLY A 1 95 ? -9.506 6.556 14.314 1.00 89.81 95 GLY A O 1
ATOM 748 N N . LYS A 1 96 ? -7.758 7.862 14.836 1.00 91.31 96 LYS A N 1
ATOM 749 C CA . LYS A 1 96 ? -7.426 8.232 13.459 1.00 91.31 96 LYS A CA 1
ATOM 750 C C . LYS A 1 96 ? -6.463 7.210 12.853 1.00 91.31 96 LYS A C 1
ATOM 752 O O . LYS A 1 96 ? -5.502 6.804 13.509 1.00 91.31 96 LYS A O 1
ATOM 757 N N . VAL A 1 97 ? -6.685 6.848 11.594 1.00 92.69 97 VAL A N 1
ATOM 758 C CA . VAL A 1 97 ? -5.724 6.078 10.796 1.00 92.69 97 VAL A CA 1
ATOM 759 C C . VAL A 1 97 ? -4.690 7.044 10.219 1.00 92.69 97 VAL A C 1
ATOM 761 O O . VAL A 1 97 ? -5.050 8.034 9.585 1.00 92.69 97 VAL A O 1
ATOM 764 N N . TYR A 1 98 ? -3.405 6.779 10.458 1.00 90.94 98 TYR A N 1
ATOM 765 C CA . TYR A 1 98 ? -2.308 7.639 9.987 1.00 90.94 98 TYR A CA 1
ATOM 766 C C . TYR A 1 98 ? -1.619 7.120 8.728 1.00 90.94 98 TYR A C 1
ATOM 768 O O . TYR A 1 98 ? -1.026 7.909 8.004 1.00 90.94 98 TYR A O 1
ATOM 776 N N . ASN A 1 99 ? -1.636 5.807 8.500 1.00 91.62 99 ASN A N 1
ATOM 777 C CA . ASN A 1 99 ? -1.021 5.197 7.330 1.00 91.62 99 ASN A CA 1
ATOM 778 C C . ASN A 1 99 ? -1.684 3.860 6.985 1.00 91.62 99 ASN A C 1
ATOM 780 O O . ASN A 1 99 ? -2.289 3.224 7.849 1.00 91.62 99 ASN A O 1
ATOM 784 N N . ILE A 1 100 ? -1.531 3.435 5.731 1.00 93.56 100 ILE A N 1
ATOM 785 C CA . ILE A 1 100 ? -2.092 2.181 5.197 1.00 93.56 100 ILE A CA 1
ATOM 786 C C . ILE A 1 100 ? -1.016 1.080 5.065 1.00 93.56 100 ILE A C 1
ATOM 788 O O . ILE A 1 100 ? -1.313 -0.048 4.679 1.00 93.56 100 ILE A O 1
ATOM 792 N N . LEU A 1 101 ? 0.232 1.355 5.468 1.00 90.94 101 LEU A N 1
ATOM 793 C CA . LEU A 1 101 ? 1.391 0.471 5.265 1.00 90.94 101 LEU A CA 1
ATOM 794 C C . LEU A 1 101 ? 1.215 -0.952 5.808 1.00 90.94 101 LEU A C 1
ATOM 796 O O . LEU A 1 101 ? 1.834 -1.871 5.278 1.00 90.94 101 LEU A O 1
ATOM 800 N N . TYR A 1 102 ? 0.400 -1.127 6.846 1.00 89.38 102 TYR A N 1
ATOM 801 C CA . TYR A 1 102 ? 0.184 -2.405 7.529 1.00 89.38 102 TYR A CA 1
ATOM 802 C C . TYR A 1 102 ? -1.249 -2.927 7.386 1.00 89.38 102 TYR A C 1
ATOM 804 O O . TYR A 1 102 ? -1.688 -3.759 8.179 1.00 89.38 102 TYR A O 1
ATOM 812 N N . ALA A 1 103 ? -1.996 -2.428 6.399 1.00 93.50 103 ALA A N 1
ATOM 813 C CA . ALA A 1 103 ? -3.329 -2.934 6.112 1.00 93.50 103 ALA A CA 1
ATOM 814 C C . ALA A 1 103 ? -3.283 -4.417 5.719 1.00 93.50 103 ALA A C 1
ATOM 816 O O . ALA A 1 103 ? -2.396 -4.857 4.985 1.00 93.50 103 ALA A O 1
ATOM 817 N N . SER A 1 104 ? -4.262 -5.184 6.191 1.00 94.44 104 SER A N 1
ATOM 818 C CA . SER A 1 104 ? -4.382 -6.612 5.891 1.00 94.44 104 SER A CA 1
ATOM 819 C C . SER A 1 104 ? -5.748 -6.928 5.293 1.00 94.44 104 SER A C 1
ATOM 821 O O . SER A 1 104 ? -6.748 -6.300 5.639 1.00 94.44 104 SER A O 1
ATOM 823 N N . PHE A 1 105 ? -5.794 -7.920 4.408 1.00 95.12 105 PHE A N 1
ATOM 824 C CA . PHE A 1 105 ? -7.007 -8.378 3.734 1.00 95.12 105 PHE A CA 1
ATOM 825 C C . PHE A 1 105 ? -7.283 -9.834 4.134 1.00 95.12 105 PHE A C 1
ATOM 827 O O . PHE A 1 105 ? -6.940 -10.756 3.393 1.00 95.12 105 PHE A O 1
ATOM 834 N N . PRO A 1 106 ? -7.862 -10.068 5.328 1.00 93.94 106 PRO A N 1
ATOM 835 C CA . PRO A 1 106 ? -8.008 -11.414 5.884 1.00 93.94 106 PRO A CA 1
ATOM 836 C C . PRO A 1 106 ? -8.990 -12.299 5.104 1.00 93.94 106 PRO A C 1
ATOM 838 O O . PRO A 1 106 ? -8.914 -13.521 5.198 1.00 93.94 106 PRO A O 1
ATOM 841 N N . TYR A 1 107 ? -9.901 -11.699 4.333 1.00 94.88 107 TYR A N 1
ATOM 842 C CA . TYR A 1 107 ? -10.934 -12.407 3.584 1.00 94.88 107 TYR A CA 1
ATOM 843 C C . TYR A 1 107 ? -10.775 -12.150 2.083 1.00 94.88 107 TYR A C 1
ATOM 845 O O . TYR A 1 107 ? -10.877 -11.015 1.621 1.00 94.88 107 TYR A O 1
ATOM 853 N N . ALA A 1 108 ? -10.535 -13.210 1.311 1.00 93.00 108 ALA A N 1
ATOM 854 C CA . ALA A 1 108 ? -10.331 -13.134 -0.139 1.00 93.00 108 ALA A CA 1
ATOM 855 C C . ALA A 1 108 ? -11.622 -12.814 -0.914 1.00 93.00 108 ALA A C 1
ATOM 857 O O . ALA A 1 108 ? -11.593 -12.184 -1.970 1.00 93.00 108 ALA A O 1
ATOM 858 N N . ASP A 1 109 ? -12.756 -13.255 -0.380 1.00 93.31 109 ASP A N 1
ATOM 859 C CA . ASP A 1 109 ? -14.090 -13.183 -0.972 1.00 93.31 109 ASP A CA 1
ATOM 860 C C . ASP A 1 109 ? -14.875 -11.930 -0.554 1.00 93.31 109 ASP A C 1
ATOM 862 O O . ASP A 1 109 ? -15.942 -11.654 -1.103 1.00 93.31 109 ASP A O 1
ATOM 866 N N . ARG A 1 110 ? -14.346 -11.143 0.392 1.00 94.31 110 ARG A N 1
ATOM 867 C CA . ARG A 1 110 ? -15.008 -9.946 0.926 1.00 94.31 110 ARG A CA 1
ATOM 868 C C . ARG A 1 110 ? -14.243 -8.684 0.578 1.00 94.31 110 ARG A C 1
ATOM 870 O O . ARG A 1 110 ? -13.021 -8.685 0.475 1.00 94.31 110 ARG A O 1
ATOM 877 N N . THR A 1 111 ? -14.976 -7.582 0.445 1.00 92.31 111 THR A N 1
ATOM 878 C CA . THR A 1 111 ? -14.396 -6.243 0.244 1.00 92.31 111 THR A CA 1
ATOM 879 C C . THR A 1 111 ? -14.165 -5.586 1.605 1.00 92.31 111 THR A C 1
ATOM 881 O O . THR A 1 111 ? -14.729 -4.542 1.915 1.00 92.31 111 THR A O 1
ATOM 884 N N . GLU A 1 112 ? -13.386 -6.259 2.451 1.00 92.94 112 GLU A N 1
ATOM 885 C CA . GLU A 1 112 ? -13.091 -5.847 3.824 1.00 92.94 112 GLU A CA 1
ATOM 886 C C . GLU A 1 112 ? -11.579 -5.684 3.995 1.00 92.94 112 GLU A C 1
ATOM 888 O O . GLU A 1 112 ? -10.791 -6.484 3.488 1.00 92.94 112 GLU A O 1
ATOM 893 N N . VAL A 1 113 ? -11.177 -4.648 4.729 1.00 94.12 113 VAL A N 1
ATOM 894 C CA . VAL A 1 113 ? -9.779 -4.383 5.068 1.00 94.12 113 VAL A CA 1
ATOM 895 C C . VAL A 1 113 ? -9.647 -4.214 6.574 1.00 94.12 113 VAL A C 1
ATOM 897 O O . VAL A 1 113 ? -10.458 -3.544 7.213 1.00 94.12 113 VAL A O 1
ATOM 900 N N . LEU A 1 114 ? -8.618 -4.833 7.142 1.00 94.06 114 LEU A N 1
ATOM 901 C CA . LEU A 1 114 ? -8.247 -4.667 8.535 1.00 94.06 114 LEU A CA 1
ATOM 902 C C . LEU A 1 114 ? -7.211 -3.549 8.640 1.00 94.06 114 LEU A C 1
ATOM 904 O O . LEU A 1 114 ? -6.124 -3.639 8.065 1.00 94.06 114 LEU A O 1
ATOM 908 N N . LEU A 1 115 ? -7.563 -2.507 9.389 1.00 92.56 115 LEU A N 1
ATOM 909 C CA . LEU A 1 115 ? -6.719 -1.349 9.657 1.00 92.56 115 LEU A CA 1
ATOM 910 C C . LEU A 1 115 ? -6.499 -1.223 11.163 1.00 92.56 115 LEU A C 1
ATOM 912 O O . LEU A 1 115 ? -7.418 -1.453 11.949 1.00 92.56 115 LEU A O 1
ATOM 916 N N . SER A 1 116 ? -5.285 -0.846 11.554 1.00 88.94 116 SER A N 1
ATOM 917 C CA . SER A 1 116 ? -4.939 -0.596 12.952 1.00 88.94 116 SER A CA 1
ATOM 918 C C . SER A 1 116 ? -4.952 0.896 13.253 1.00 88.94 116 SER A C 1
ATOM 920 O O . SER A 1 116 ? -4.349 1.705 12.546 1.00 88.94 116 SER A O 1
ATOM 922 N N . THR A 1 117 ? -5.624 1.243 14.340 1.00 89.12 117 THR A N 1
ATOM 923 C CA . THR A 1 117 ? -5.673 2.581 14.923 1.00 89.12 117 THR A CA 1
ATOM 924 C C . THR A 1 117 ? -4.840 2.630 16.198 1.00 89.12 117 THR A C 1
ATOM 926 O O . THR A 1 117 ? -4.417 1.608 16.730 1.00 89.12 117 THR A O 1
ATOM 929 N N . SER A 1 118 ? -4.582 3.835 16.708 1.00 81.50 118 SER A N 1
ATOM 930 C CA . SER A 1 118 ? -3.881 4.013 17.988 1.00 81.50 118 SER A CA 1
ATOM 931 C C . SER A 1 118 ? -4.717 3.621 19.216 1.00 81.50 118 SER A C 1
ATOM 933 O O . SER A 1 118 ? -4.191 3.626 20.325 1.00 81.50 118 SER A O 1
ATOM 935 N N . LYS A 1 119 ? -6.021 3.396 19.029 1.00 75.50 119 LYS A N 1
ATOM 936 C CA . LYS A 1 119 ? -6.971 2.935 20.042 1.00 75.50 119 LYS A CA 1
ATOM 937 C C . LYS A 1 119 ? -7.404 1.514 19.730 1.00 75.50 119 LYS A C 1
ATOM 939 O O . LYS A 1 119 ? -7.487 1.212 18.516 1.00 75.50 119 LYS A O 1
#

pLDDT: mean 86.45, std 10.89, range [56.62, 95.88]

Foldseek 3Di:
DVVVVVVVVVVVVVPPPPPPPPPPDDDPLCVDPPRPNVVVPDPDDWAWEDLDLWIWTFDFFFIFTQADNVRDGPPRHTDDTQVRVQVVDPCVVQNGQRTRRPKYNPHNPDPDIDGDHPD

Sequence (119 aa):
MKKRIVWSLLLLLLMTPVTAQNKKSFTLDDLMWGGSNYWNLQPKSYSAAFWGDKLVKLSVDDAALAFNEKGKDAGMKRLFTVEDVNAALDTARVGKVYNILYASFPYADRTEVLLSTSK

Radius of gyration: 25.21 Å; chains: 1; bounding box: 47×45×71 Å

Secondary structure (DSSP, 8-state):
-HHHHHHHHHHHHHTS-------PPPPHHHHSTTSTTHHHHSPPP-EEEEETTEEEEE-SSEEEEEE-TTS-EEEEEEEEEHHHHHHHS-HHHH------TT-B---SSS---B-----